Protein AF-A0A7S0NFD4-F1 (afdb_monomer)

Organism: NCBI:txid33657

Secondary structure (DSSP, 8-state):
-HHHHH-TTHHHHHHHH--HHHHHHHTTSTT------PPPTTS--PPPPPPP--TTTHHHHHHTT----------SEEEEEEEEE-TTSGGGEEEEEEETT--B-IIIIIHHHHHHHHHHS-TT-SEEEEEEEE----S--

Nearest PDB structures (foldseek):
  7lsy-assembly1_Y  TM=8.732E-01  e=4.662E-08  Homo sapiens
  6bkf-assembly1_A  TM=8.405E-01  e=3.379E-08  Homo sapiens
  6bkg-assembly1_A  TM=8.531E-01  e=1.077E-07  Homo sapiens
  3w1g-assembly1_A  TM=8.372E-01  e=1.486E-07  Homo sapiens
  3w1b-assembly1_A  TM=8.348E-01  e=4.438E-07  Homo sapiens

Sequence (141 aa):
KIFKMLHPDAQELYNSVCDLKQTCDRCADPEYRLESISLELFTPVRPRLAARANWRNVDKEMTKKGPYVAEYKLDGERMLMHFERSPSHEGGQQTQWWSRNNKNATGWYGEAMQPIVGRCVPLSVESVVLDGELLVFDRDT

Foldseek 3Di:
DVQVVLEVCLVVVCQLQVDPVVSNVQSNDRPRDCPDRDRDAPGDHQDDDDDDDDPVCPCVVVVVVPDDDDDDDDDAWKKKKKKAQDPVDDVRIFIWIATNVRDTCCVVPVVVCVVVVVVVDDPPDGIDIDIDGDDDDDPVD

Solvent-accessible surface area (backbone atoms only — not comparable to full-atom values): 8876 Å² total; per-residue (Å²): 116,67,42,65,74,60,26,85,51,31,56,60,51,29,45,41,51,64,38,69,65,64,31,51,65,54,34,65,43,87,82,60,72,80,86,69,91,64,87,51,88,89,49,53,58,66,71,87,82,82,79,90,69,56,81,92,46,42,63,68,62,43,56,77,77,38,94,81,85,87,77,84,84,80,90,57,48,49,34,36,38,30,39,40,54,38,85,89,36,78,91,39,38,52,56,43,31,25,37,79,83,62,45,79,38,27,92,78,46,27,79,80,41,40,69,55,49,62,70,70,50,57,89,88,56,51,64,52,77,46,80,49,69,50,71,89,79,77,87,92,116

pLDDT: mean 90.55, std 5.81, range [54.03, 96.44]

Structure (mmCIF, N/CA/C/O backbone):
data_AF-A0A7S0NFD4-F1
#
_entry.id   AF-A0A7S0NFD4-F1
#
loop_
_atom_site.group_PDB
_atom_site.id
_atom_site.type_symbol
_atom_site.label_atom_id
_atom_site.label_alt_id
_atom_site.label_comp_id
_atom_site.label_asym_id
_atom_site.label_entity_id
_atom_site.label_seq_id
_atom_site.pdbx_PDB_ins_code
_atom_site.Cartn_x
_atom_site.Cartn_y
_atom_site.Cartn_z
_atom_site.occupancy
_atom_site.B_iso_or_equiv
_atom_site.auth_seq_id
_atom_site.auth_comp_id
_atom_site.auth_asym_id
_atom_site.auth_atom_id
_atom_site.pdbx_PDB_model_num
ATOM 1 N N . LYS A 1 1 ? -3.543 -5.468 24.274 1.00 65.19 1 LYS A N 1
ATOM 2 C CA . LYS A 1 1 ? -4.017 -5.191 25.657 1.00 65.19 1 LYS A CA 1
ATOM 3 C C . LYS A 1 1 ? -3.719 -3.752 26.078 1.00 65.19 1 LYS A C 1
ATOM 5 O O . LYS A 1 1 ? -4.637 -3.123 26.567 1.00 65.19 1 LYS A O 1
ATOM 10 N N . ILE A 1 2 ? -2.526 -3.213 25.795 1.00 89.94 2 ILE A N 1
ATOM 11 C CA . ILE A 1 2 ? -2.145 -1.829 26.147 1.00 89.94 2 ILE A CA 1
ATOM 12 C C . ILE A 1 2 ? -3.023 -0.768 25.459 1.00 89.94 2 ILE A C 1
ATOM 14 O O . ILE A 1 2 ? -3.538 0.102 26.144 1.00 89.94 2 ILE A O 1
ATOM 18 N N . PHE A 1 3 ? -3.297 -0.879 24.151 1.00 91.44 3 PHE A N 1
ATOM 19 C CA . PHE A 1 3 ? -4.122 0.122 23.451 1.00 91.44 3 PHE A CA 1
ATOM 20 C C . PHE A 1 3 ? -5.512 0.324 24.065 1.00 91.44 3 PHE A C 1
ATOM 22 O O . PHE A 1 3 ? -5.939 1.455 24.224 1.00 91.44 3 PHE A O 1
ATOM 29 N N . LYS A 1 4 ? -6.172 -0.752 24.513 1.00 89.81 4 LYS A N 1
ATOM 30 C CA . LYS A 1 4 ? -7.483 -0.657 25.178 1.00 89.81 4 LYS A CA 1
ATOM 31 C C . LYS A 1 4 ? -7.438 0.058 26.533 1.00 89.81 4 LYS A C 1
ATOM 33 O O . LYS A 1 4 ? -8.478 0.498 26.998 1.00 89.81 4 LYS A O 1
ATOM 38 N N . MET A 1 5 ? -6.272 0.111 27.181 1.00 91.06 5 MET A N 1
ATOM 39 C CA . MET A 1 5 ? -6.081 0.861 28.428 1.00 91.06 5 MET A CA 1
ATOM 40 C C . MET A 1 5 ? -5.827 2.346 28.166 1.00 91.06 5 MET A C 1
ATOM 42 O O . MET A 1 5 ? -6.099 3.152 29.043 1.00 91.06 5 MET A O 1
ATOM 46 N N . LEU A 1 6 ? -5.295 2.687 26.986 1.00 92.06 6 LEU A N 1
ATOM 47 C CA . LEU A 1 6 ? -5.093 4.067 26.559 1.00 92.06 6 LEU A CA 1
ATOM 48 C C . LEU A 1 6 ? -6.428 4.695 26.147 1.00 92.06 6 LEU A C 1
ATOM 50 O O . LEU A 1 6 ? -6.829 5.703 26.707 1.00 92.06 6 LEU A O 1
ATOM 54 N N . HIS A 1 7 ? -7.116 4.083 25.181 1.00 94.00 7 HIS A N 1
ATOM 55 C CA . HIS A 1 7 ? -8.370 4.592 24.630 1.00 94.00 7 HIS A CA 1
ATOM 56 C C . HIS A 1 7 ? -9.081 3.485 23.827 1.00 94.00 7 HIS A C 1
ATOM 58 O O . HIS A 1 7 ? -8.390 2.669 23.203 1.00 94.00 7 HIS A O 1
ATOM 64 N N . PRO A 1 8 ? -10.429 3.423 23.790 1.00 92.62 8 PRO A N 1
ATOM 65 C CA . PRO A 1 8 ? -11.159 2.425 22.997 1.00 92.62 8 PRO A CA 1
ATOM 66 C C . PRO A 1 8 ? -10.715 2.384 21.524 1.00 92.62 8 PRO A C 1
ATOM 68 O O . PRO A 1 8 ? -10.476 1.299 20.991 1.00 92.62 8 PRO A O 1
ATOM 71 N N . ASP A 1 9 ? -10.487 3.553 20.924 1.00 91.62 9 ASP A N 1
ATOM 72 C CA . ASP A 1 9 ? -10.168 3.687 19.494 1.00 91.62 9 ASP A CA 1
ATOM 73 C C . ASP A 1 9 ? -8.664 3.602 19.176 1.00 91.62 9 ASP A C 1
ATOM 75 O O . ASP A 1 9 ? -8.272 3.563 18.009 1.00 91.62 9 ASP A O 1
ATOM 79 N N . ALA A 1 10 ? -7.786 3.532 20.188 1.00 92.75 10 ALA A N 1
ATOM 80 C CA . ALA A 1 10 ? -6.333 3.590 19.978 1.00 92.75 10 ALA A CA 1
ATOM 81 C C . ALA A 1 10 ? -5.807 2.462 19.080 1.00 92.75 10 ALA A C 1
ATOM 83 O O . ALA A 1 10 ? -4.856 2.644 18.325 1.00 92.75 10 ALA A O 1
ATOM 84 N N . GLN A 1 11 ? -6.418 1.276 19.157 1.00 91.00 11 GLN A N 1
ATOM 85 C CA . GLN A 1 11 ? -6.013 0.143 18.329 1.00 91.00 11 GLN A CA 1
ATOM 86 C C . GLN A 1 11 ? -6.329 0.374 16.848 1.00 91.00 11 GLN A C 1
ATOM 88 O O . GLN A 1 11 ? -5.539 -0.038 15.996 1.00 91.00 11 GLN A O 1
ATOM 93 N N . GLU A 1 12 ? -7.480 0.973 16.551 1.00 88.31 12 GLU A N 1
ATOM 94 C CA . GLU A 1 12 ? -7.915 1.251 15.183 1.00 88.31 12 GLU A CA 1
ATOM 95 C C . GLU A 1 12 ? -7.139 2.425 14.596 1.00 88.31 12 GLU A C 1
ATOM 97 O O . GLU A 1 12 ? -6.602 2.284 13.499 1.00 88.31 12 GLU A O 1
ATOM 102 N N . LEU A 1 13 ? -6.951 3.499 15.372 1.00 88.81 13 LEU A N 1
ATOM 103 C CA . LEU A 1 13 ? -6.104 4.627 14.987 1.00 88.81 13 LEU A CA 1
ATOM 104 C C . LEU A 1 13 ? -4.674 4.168 14.678 1.00 88.81 13 LEU A C 1
ATOM 106 O O . LEU A 1 13 ? -4.135 4.474 13.618 1.00 88.81 13 LEU A O 1
ATOM 110 N N . TYR A 1 14 ? -4.068 3.357 15.550 1.00 89.25 14 TYR A N 1
ATOM 111 C CA . TYR A 1 14 ? -2.725 2.836 15.294 1.00 89.25 14 TYR A CA 1
ATOM 112 C C . TYR A 1 14 ? -2.657 1.994 14.014 1.00 89.25 14 TYR A C 1
ATOM 114 O O . TYR A 1 14 ? -1.667 2.046 13.290 1.00 89.25 14 TYR A O 1
ATOM 122 N N . ASN A 1 15 ? -3.691 1.207 13.711 1.00 84.75 15 ASN A N 1
ATOM 123 C CA . ASN A 1 15 ? -3.701 0.393 12.497 1.00 84.75 15 ASN A CA 1
ATOM 124 C C . ASN A 1 15 ? -3.813 1.236 11.215 1.00 84.75 15 ASN A C 1
ATOM 126 O O . ASN A 1 15 ? -3.356 0.768 10.170 1.00 84.75 15 ASN A O 1
ATOM 130 N N . SER A 1 16 ? -4.393 2.440 11.285 1.00 80.62 16 SER A N 1
ATOM 131 C CA . SER A 1 16 ? -4.532 3.327 10.128 1.00 80.62 16 SER A CA 1
ATOM 132 C C . SER A 1 16 ? -3.292 4.175 9.862 1.00 80.62 16 SER A C 1
ATOM 134 O O . SER A 1 16 ? -2.953 4.375 8.704 1.00 80.62 16 SER A O 1
ATOM 136 N N . VAL A 1 1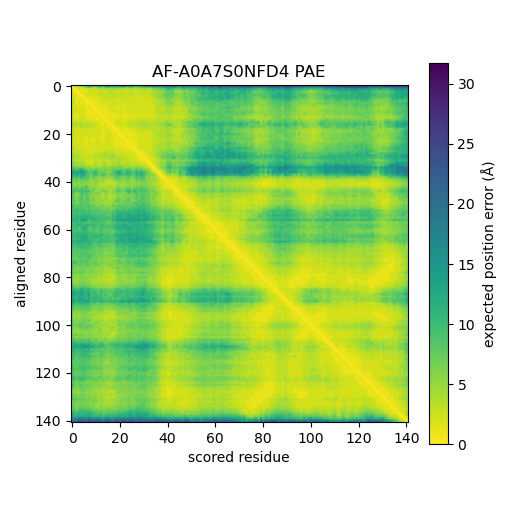7 ? -2.613 4.649 10.911 1.00 83.31 17 VAL A N 1
ATOM 137 C CA . VAL A 1 17 ? -1.477 5.588 10.779 1.00 83.31 17 VAL A CA 1
ATOM 138 C C . VAL A 1 17 ? -0.112 4.952 11.041 1.00 83.31 17 VAL A C 1
ATOM 140 O O . VAL A 1 17 ? 0.920 5.502 10.676 1.00 83.31 17 VAL A O 1
ATOM 143 N N . CYS A 1 18 ? -0.089 3.799 11.714 1.00 85.88 18 CYS A N 1
ATOM 144 C CA . CYS A 1 18 ? 1.120 3.073 12.114 1.00 85.88 18 CYS A CA 1
ATOM 145 C C . CYS A 1 18 ? 2.144 3.893 12.927 1.00 85.88 18 CYS A C 1
ATOM 147 O O . CYS A 1 18 ? 3.298 3.480 13.058 1.00 85.88 18 CYS A O 1
ATOM 149 N N . ASP A 1 19 ? 1.710 4.997 13.540 1.00 86.81 19 ASP A N 1
ATOM 150 C CA . ASP A 1 19 ? 2.507 5.890 14.380 1.00 86.81 19 ASP A CA 1
ATOM 151 C C . ASP A 1 19 ? 2.036 5.806 15.840 1.00 86.81 19 ASP A C 1
ATOM 153 O O . ASP A 1 19 ? 0.921 6.198 16.199 1.00 86.81 19 ASP A O 1
ATOM 157 N N . LEU A 1 20 ? 2.907 5.276 16.705 1.00 91.50 20 LEU A N 1
ATOM 158 C CA . LEU A 1 20 ? 2.613 5.134 18.129 1.00 91.50 20 LEU A CA 1
ATOM 159 C C . LEU A 1 20 ? 2.551 6.485 18.845 1.00 91.50 20 LEU A C 1
ATOM 161 O O . LEU A 1 20 ? 1.716 6.652 19.729 1.00 91.50 20 LEU A O 1
ATOM 165 N N . LYS A 1 21 ? 3.413 7.440 18.481 1.00 92.19 21 LYS A N 1
ATOM 166 C CA . LYS A 1 21 ? 3.445 8.757 19.116 1.00 92.19 21 LYS A CA 1
ATOM 167 C C . LYS A 1 21 ? 2.156 9.505 18.800 1.00 92.19 21 LYS A C 1
ATOM 169 O O . LYS A 1 21 ? 1.478 9.944 19.721 1.00 92.19 21 LYS A O 1
ATOM 174 N N . GLN A 1 22 ? 1.785 9.566 17.522 1.00 89.38 22 GLN A N 1
ATOM 175 C CA . GLN A 1 22 ? 0.543 10.206 17.092 1.00 89.38 22 GLN A CA 1
ATOM 176 C C . GLN A 1 22 ? -0.684 9.543 17.735 1.00 89.38 22 GLN A C 1
ATOM 178 O O . GLN A 1 22 ? -1.604 10.237 18.167 1.00 89.38 22 GLN A O 1
ATOM 183 N N . THR A 1 23 ? -0.679 8.209 17.850 1.00 91.31 23 THR A N 1
ATOM 184 C CA . THR A 1 23 ? -1.742 7.475 18.549 1.00 91.31 23 THR A CA 1
ATOM 185 C C . THR A 1 23 ? -1.824 7.894 20.017 1.00 91.31 23 THR A C 1
ATOM 187 O O . THR A 1 23 ? -2.910 8.204 20.493 1.00 91.31 23 THR A O 1
ATOM 190 N N . CYS A 1 24 ? -0.697 7.939 20.733 1.00 94.00 24 CYS A N 1
ATOM 191 C CA . CYS A 1 24 ? -0.654 8.363 22.132 1.00 94.00 24 CYS A CA 1
ATOM 192 C C . CYS A 1 24 ? -1.104 9.814 22.323 1.00 94.00 24 CYS A C 1
ATOM 194 O O . CYS A 1 24 ? -1.866 10.075 23.244 1.00 94.00 24 CYS A O 1
ATOM 196 N N . ASP A 1 25 ? -0.670 10.732 21.457 1.00 93.19 25 ASP A N 1
ATOM 197 C CA . ASP A 1 25 ? -1.015 12.152 21.560 1.00 93.19 25 ASP A CA 1
ATOM 198 C C . ASP A 1 25 ? -2.524 12.382 21.362 1.00 93.19 25 ASP A C 1
ATOM 200 O O . ASP A 1 25 ? -3.143 13.108 22.135 1.00 93.19 25 ASP A O 1
ATOM 204 N N . ARG A 1 26 ? -3.135 11.747 20.350 1.00 90.12 26 ARG A N 1
ATOM 205 C CA . ARG A 1 26 ? -4.574 11.902 20.059 1.00 90.12 26 ARG A CA 1
ATOM 206 C C . ARG A 1 26 ? -5.452 11.190 21.082 1.00 90.12 26 ARG A C 1
ATOM 208 O O . ARG A 1 26 ? -6.438 11.749 21.542 1.00 90.12 26 ARG A O 1
ATOM 215 N N . CYS A 1 27 ? -5.082 9.969 21.460 1.00 93.31 27 CYS A N 1
ATOM 216 C CA . CYS A 1 27 ? -5.828 9.163 22.423 1.00 93.31 27 CYS A CA 1
ATOM 217 C C . CYS A 1 27 ? -5.537 9.518 23.890 1.00 93.31 27 CYS A C 1
ATOM 219 O O . CYS A 1 27 ? -6.029 8.828 24.780 1.00 93.31 27 CYS A O 1
ATOM 221 N N . ALA A 1 28 ? -4.735 10.555 24.153 1.00 92.12 28 ALA A N 1
ATOM 222 C CA . ALA A 1 28 ? -4.591 11.121 25.491 1.00 92.12 28 ALA A CA 1
ATOM 223 C C . ALA A 1 28 ? -5.859 11.867 25.935 1.00 92.12 28 ALA A C 1
ATOM 225 O O . ALA A 1 28 ? -6.129 11.932 27.133 1.00 92.12 28 ALA A O 1
ATOM 226 N N . ASP A 1 29 ? -6.627 12.410 24.985 1.00 91.81 29 ASP A N 1
ATOM 227 C CA . ASP A 1 29 ? -7.939 12.997 25.240 1.00 91.81 29 ASP A CA 1
ATOM 228 C C . ASP A 1 29 ? -9.005 11.884 25.345 1.00 91.81 29 ASP A C 1
ATOM 230 O O . ASP A 1 29 ? -9.232 11.169 24.365 1.00 91.81 29 ASP A O 1
ATOM 234 N N . PRO A 1 30 ? -9.675 11.708 26.502 1.00 89.50 30 PRO A N 1
ATOM 2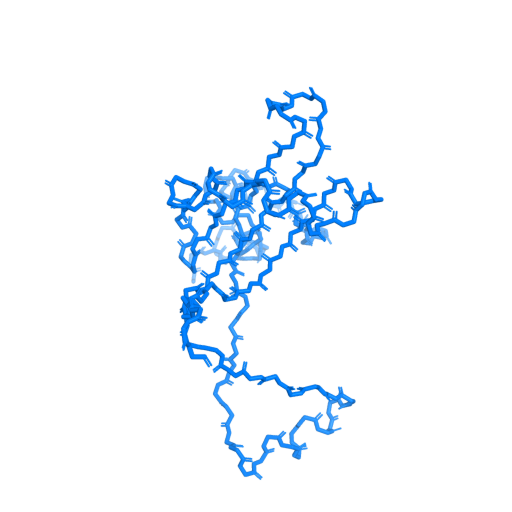35 C CA . PRO A 1 30 ? -10.730 10.707 26.671 1.00 89.50 30 PRO A CA 1
ATOM 236 C C . PRO A 1 30 ? -11.972 10.943 25.800 1.00 89.50 30 PRO A C 1
ATOM 238 O O . PRO A 1 30 ? -12.742 10.002 25.577 1.00 89.50 30 PRO A O 1
ATOM 241 N N . GLU A 1 31 ? -12.184 12.175 25.331 1.00 91.62 31 GLU A N 1
ATOM 242 C CA . GLU A 1 31 ? -13.318 12.555 24.480 1.00 91.62 31 GLU A CA 1
ATOM 243 C C . GLU A 1 31 ? -13.022 12.373 22.989 1.00 91.62 31 GLU A C 1
ATOM 245 O O . GLU A 1 31 ? -13.943 12.413 22.169 1.00 91.62 31 GLU A O 1
ATOM 250 N N . TYR A 1 32 ? -11.763 12.112 22.620 1.00 89.50 32 TYR A N 1
ATOM 251 C CA . TYR A 1 32 ? -11.404 11.800 21.243 1.00 89.50 32 TYR A CA 1
ATOM 252 C C . TYR A 1 32 ? -12.227 10.615 20.734 1.00 89.50 32 TYR A C 1
ATOM 254 O O . TYR A 1 32 ? -12.358 9.593 21.401 1.00 89.50 32 TYR A O 1
ATOM 262 N N . ARG A 1 33 ? -12.768 10.710 19.524 1.00 90.12 33 ARG A N 1
ATOM 263 C CA . ARG A 1 33 ? -13.384 9.567 18.850 1.00 90.12 33 ARG A CA 1
ATOM 264 C C . ARG A 1 33 ? -12.871 9.489 17.431 1.00 90.12 33 ARG A C 1
ATOM 266 O O . ARG A 1 33 ? -12.784 10.497 16.730 1.00 90.12 33 ARG A O 1
ATOM 273 N N . LEU A 1 34 ? -12.523 8.282 17.009 1.00 85.06 34 LEU A N 1
ATOM 274 C CA . LEU A 1 34 ? -12.149 8.030 15.629 1.00 85.06 34 LEU A CA 1
ATOM 275 C C . LEU A 1 34 ? -13.424 8.001 14.777 1.00 85.06 34 LEU A C 1
ATOM 277 O O . LEU A 1 34 ? -14.104 6.985 14.706 1.00 85.06 34 LEU A O 1
ATOM 281 N N . GLU A 1 35 ? -13.759 9.124 14.140 1.00 80.81 35 GLU A N 1
ATOM 282 C CA . GLU A 1 35 ? -14.951 9.212 13.282 1.00 80.81 35 GLU A CA 1
ATOM 283 C C . GLU A 1 35 ? -14.827 8.345 12.025 1.00 80.81 35 GLU A C 1
ATOM 285 O O . GLU A 1 35 ? -15.766 7.653 11.634 1.00 80.81 35 GLU A O 1
ATOM 290 N N . SER A 1 36 ? -13.656 8.371 11.383 1.00 73.12 36 SER A N 1
ATOM 291 C CA . SER A 1 36 ? -13.389 7.571 10.193 1.00 73.12 36 SER A CA 1
ATOM 292 C C . SER A 1 36 ? -11.921 7.189 10.094 1.00 73.12 36 SER A C 1
ATOM 294 O O . SER A 1 36 ? -11.032 8.004 10.344 1.00 73.12 36 SER A O 1
ATOM 296 N N . ILE A 1 37 ? -11.672 5.953 9.670 1.00 70.75 37 ILE A N 1
ATOM 297 C CA . ILE A 1 37 ? -10.350 5.522 9.231 1.00 70.75 37 ILE A CA 1
ATOM 298 C C . ILE A 1 37 ? -10.129 6.099 7.831 1.00 70.75 37 ILE A C 1
ATOM 300 O O . ILE A 1 37 ? -10.661 5.581 6.850 1.00 70.75 37 ILE A O 1
ATOM 304 N N . SER A 1 38 ? -9.356 7.178 7.740 1.00 71.94 38 SER A N 1
ATOM 305 C CA . SER A 1 38 ? -8.909 7.745 6.468 1.00 71.94 38 SER A CA 1
ATOM 306 C C . SER A 1 38 ? -7.480 7.306 6.171 1.00 71.94 38 SER A C 1
ATOM 308 O O . SER A 1 38 ? -6.614 7.360 7.046 1.00 71.94 38 SER A O 1
ATOM 310 N N . LEU A 1 39 ? -7.226 6.900 4.928 1.00 80.75 39 LEU A N 1
ATOM 311 C CA . LEU A 1 39 ? -5.862 6.758 4.431 1.00 80.75 39 LEU A CA 1
ATOM 312 C C . LEU A 1 39 ? -5.275 8.158 4.252 1.00 80.75 39 LEU A C 1
ATOM 314 O O . LEU A 1 39 ? -5.865 8.992 3.567 1.00 80.75 39 LEU A O 1
ATOM 318 N N . GLU A 1 40 ? -4.125 8.404 4.864 1.00 87.25 40 GLU A N 1
ATOM 319 C CA . GLU A 1 40 ? -3.347 9.618 4.640 1.00 87.25 40 GLU A CA 1
ATOM 320 C C . GLU A 1 40 ? -2.249 9.318 3.616 1.00 87.25 40 GLU A C 1
ATOM 322 O O . GLU A 1 40 ? -1.584 8.276 3.665 1.00 87.25 40 GLU A O 1
ATOM 327 N N . LEU A 1 41 ? -2.090 10.207 2.637 1.00 91.12 41 LEU A N 1
ATOM 328 C CA . LEU A 1 41 ? -1.060 10.047 1.621 1.00 91.12 41 LEU A CA 1
ATOM 329 C C . LEU A 1 41 ? 0.323 10.127 2.282 1.00 91.12 41 LEU A C 1
ATOM 331 O O . LEU A 1 41 ? 0.542 10.944 3.166 1.00 91.12 41 LEU A O 1
ATOM 335 N N . PHE A 1 42 ? 1.244 9.260 1.858 1.00 91.94 42 PHE A N 1
ATOM 336 C CA . PHE A 1 42 ? 2.592 9.125 2.419 1.00 91.94 42 PHE A CA 1
ATOM 337 C C . PHE A 1 42 ? 2.674 8.675 3.888 1.00 91.94 42 PHE A C 1
ATOM 339 O O . PHE A 1 42 ? 3.767 8.629 4.450 1.00 91.94 42 PHE A O 1
ATOM 346 N N . THR A 1 43 ? 1.559 8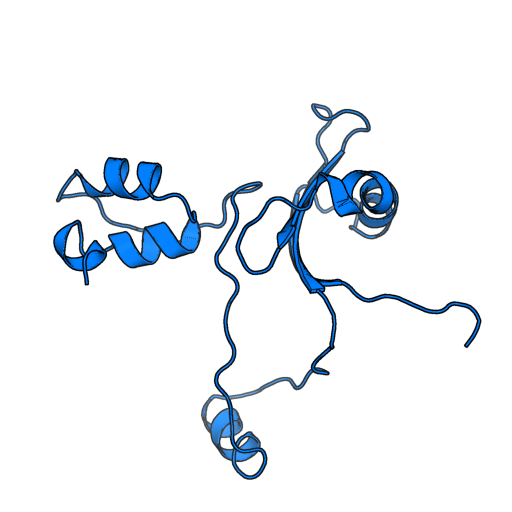.237 4.475 1.00 89.38 43 THR A N 1
ATOM 347 C CA . THR A 1 43 ? 1.533 7.565 5.779 1.00 89.38 43 THR A CA 1
ATOM 348 C C . THR A 1 43 ? 1.387 6.052 5.578 1.00 89.38 43 THR A C 1
ATOM 350 O O . THR A 1 43 ? 0.461 5.616 4.890 1.00 89.38 43 THR A O 1
ATOM 353 N N . PRO A 1 44 ? 2.268 5.216 6.162 1.00 85.81 44 PRO A N 1
ATOM 354 C CA . PRO A 1 44 ? 2.169 3.771 6.014 1.00 85.81 44 PRO A CA 1
ATOM 355 C C . PRO A 1 44 ? 0.914 3.224 6.694 1.00 85.81 44 PRO A C 1
ATOM 357 O O . PRO A 1 44 ? 0.581 3.591 7.821 1.00 85.81 44 PRO A O 1
ATOM 360 N N . VAL A 1 45 ? 0.270 2.258 6.045 1.00 84.75 45 VAL A N 1
ATOM 361 C CA . VAL A 1 45 ? -0.935 1.601 6.567 1.00 84.75 45 VAL A CA 1
ATOM 362 C C . VAL A 1 45 ? -0.664 0.122 6.768 1.00 84.75 45 VAL A C 1
ATOM 364 O O . VAL A 1 45 ? 0.016 -0.516 5.964 1.00 84.75 45 VAL A O 1
ATOM 367 N N . ARG A 1 46 ? -1.212 -0.452 7.845 1.00 83.88 46 ARG A N 1
ATOM 368 C CA . ARG A 1 46 ? -1.033 -1.873 8.129 1.00 83.88 46 ARG A CA 1
ATOM 369 C C . ARG A 1 46 ? -1.720 -2.713 7.045 1.00 83.88 46 ARG A C 1
ATOM 371 O O . ARG A 1 46 ? -2.948 -2.662 6.939 1.00 83.88 46 ARG A O 1
ATOM 378 N N . PRO A 1 47 ? -0.983 -3.553 6.298 1.00 86.31 47 PRO A N 1
ATOM 379 C CA . PRO A 1 47 ? -1.589 -4.300 5.208 1.00 86.31 47 PRO A CA 1
ATOM 380 C C . PRO A 1 47 ? -2.599 -5.337 5.717 1.00 86.31 47 PRO A C 1
ATOM 382 O O . PRO A 1 47 ? -2.375 -6.014 6.730 1.00 86.31 47 PRO A O 1
ATOM 385 N N . ARG A 1 48 ? -3.716 -5.504 4.997 1.00 88.62 48 ARG A N 1
ATOM 386 C CA . ARG A 1 48 ? -4.754 -6.481 5.362 1.00 88.62 48 ARG A CA 1
ATOM 387 C C . ARG A 1 48 ? -4.211 -7.907 5.263 1.00 88.62 48 ARG A C 1
ATOM 389 O O . ARG A 1 48 ? -3.546 -8.263 4.291 1.00 88.62 48 ARG A O 1
ATOM 396 N N . LEU A 1 49 ? -4.521 -8.746 6.248 1.00 90.25 49 LEU A N 1
ATOM 397 C CA . LEU A 1 49 ? -4.141 -10.160 6.252 1.00 90.25 49 LEU A CA 1
ATOM 398 C C . LEU A 1 49 ? -5.301 -11.044 5.785 1.00 90.25 49 LEU A C 1
ATOM 400 O O . LEU A 1 49 ? -6.458 -10.801 6.129 1.00 90.25 49 LEU A O 1
ATOM 404 N N . ALA A 1 50 ? -4.972 -12.099 5.044 1.00 90.31 50 ALA A N 1
ATOM 405 C CA . ALA A 1 50 ? -5.910 -13.154 4.689 1.00 90.31 50 ALA A CA 1
ATOM 406 C C . ALA A 1 50 ? -5.878 -14.268 5.743 1.00 90.31 50 ALA A C 1
ATOM 408 O O . ALA A 1 50 ? -4.810 -14.729 6.154 1.00 90.31 50 ALA A O 1
ATOM 409 N N . ALA A 1 51 ? -7.054 -14.723 6.171 1.00 89.62 51 ALA A N 1
ATOM 410 C CA . ALA A 1 51 ? -7.166 -15.926 6.985 1.00 89.62 51 ALA A CA 1
ATOM 411 C C . ALA A 1 51 ? -6.925 -17.170 6.119 1.00 89.62 51 ALA A C 1
ATOM 413 O O . ALA A 1 51 ? -7.375 -17.246 4.975 1.00 89.62 51 ALA A O 1
ATOM 4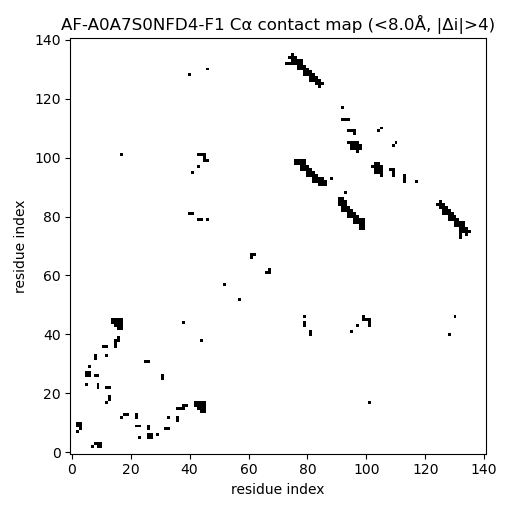14 N N . ARG A 1 52 ? -6.247 -18.177 6.679 1.00 90.00 52 ARG A N 1
ATOM 415 C CA . ARG A 1 52 ? -6.083 -19.467 6.003 1.00 90.00 52 ARG A CA 1
ATOM 416 C C . ARG A 1 52 ? -7.440 -20.167 5.921 1.00 90.00 52 ARG A C 1
ATOM 418 O O . ARG A 1 52 ? -8.044 -20.459 6.949 1.00 90.00 52 ARG A O 1
ATOM 425 N N . ALA A 1 53 ? -7.887 -20.470 4.707 1.00 88.25 53 ALA A N 1
ATOM 426 C CA . ALA A 1 53 ? -9.114 -21.218 4.460 1.00 88.25 53 ALA A CA 1
ATOM 427 C C . ALA A 1 53 ? -8.810 -22.661 4.034 1.00 88.25 53 ALA A C 1
ATOM 429 O O . ALA A 1 53 ? -7.765 -22.956 3.451 1.00 88.25 53 ALA A O 1
ATOM 430 N N . ASN A 1 54 ? -9.741 -23.574 4.311 1.00 92.88 54 ASN A N 1
ATOM 431 C CA . ASN A 1 54 ? -9.705 -24.916 3.740 1.00 92.88 54 ASN A CA 1
ATOM 432 C C . ASN A 1 54 ? -10.236 -24.851 2.304 1.00 92.88 54 ASN A C 1
ATOM 434 O O . ASN A 1 54 ? -11.393 -24.485 2.101 1.00 92.88 54 ASN A O 1
ATOM 438 N N . TRP A 1 55 ? -9.419 -25.247 1.327 1.00 90.00 55 TRP A N 1
ATOM 439 C CA . TRP A 1 55 ? -9.777 -25.205 -0.095 1.00 90.00 55 TRP A CA 1
ATOM 440 C C . TRP A 1 55 ? -11.063 -25.979 -0.422 1.00 90.00 55 TRP A C 1
ATOM 442 O O . TRP A 1 55 ? -11.786 -25.599 -1.332 1.00 90.00 55 TRP A O 1
ATOM 452 N N . ARG A 1 56 ? -11.397 -27.021 0.354 1.00 94.25 56 ARG A N 1
ATOM 453 C CA . ARG A 1 56 ? -12.628 -27.807 0.160 1.00 94.25 56 ARG A CA 1
ATOM 454 C C . ARG A 1 56 ? -13.899 -27.052 0.548 1.00 94.25 56 ARG A C 1
ATOM 456 O O . ARG A 1 56 ? -14.979 -27.398 0.083 1.00 94.25 56 ARG A O 1
ATOM 463 N N . ASN A 1 57 ? -13.773 -26.057 1.426 1.00 93.69 57 ASN A N 1
ATO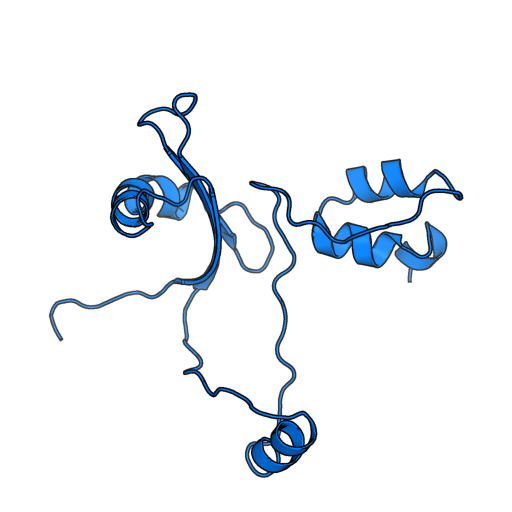M 464 C CA . ASN A 1 57 ? -14.906 -25.343 2.014 1.00 93.69 57 ASN A CA 1
ATOM 465 C C . ASN A 1 57 ? -14.929 -23.854 1.651 1.00 93.69 57 ASN A C 1
ATOM 467 O O . ASN A 1 57 ? -15.940 -23.208 1.904 1.00 93.69 57 ASN A O 1
ATOM 471 N N . VAL A 1 58 ? -13.850 -23.303 1.080 1.00 92.56 58 VAL A N 1
ATOM 472 C CA . VAL A 1 58 ? -13.732 -21.861 0.814 1.00 92.56 58 VAL A CA 1
ATOM 473 C C . VAL A 1 58 ? -14.856 -21.352 -0.084 1.00 92.56 58 VAL A C 1
ATOM 475 O O . VAL A 1 58 ? -15.472 -20.351 0.252 1.00 92.56 58 VAL A O 1
ATOM 478 N N . ASP A 1 59 ? -15.204 -22.084 -1.140 1.00 91.94 59 ASP A N 1
ATOM 479 C CA . ASP A 1 59 ? -16.307 -21.732 -2.041 1.00 91.94 59 ASP A CA 1
ATOM 480 C C . ASP A 1 59 ? -17.655 -21.656 -1.300 1.00 91.94 59 ASP A C 1
ATOM 482 O O . ASP A 1 59 ? -18.359 -20.646 -1.348 1.00 91.94 59 ASP A O 1
ATOM 486 N N . LYS A 1 60 ? -17.968 -22.677 -0.491 1.00 92.31 60 LYS A N 1
ATOM 487 C CA . LYS A 1 60 ? -19.191 -22.707 0.328 1.00 92.31 60 LYS A CA 1
ATOM 488 C C . LYS A 1 60 ? -19.247 -21.560 1.335 1.00 92.31 60 LYS A C 1
ATOM 490 O O . LYS A 1 60 ? -20.318 -21.012 1.579 1.00 92.31 60 LYS A O 1
ATOM 495 N N . GLU A 1 61 ? -18.121 -21.228 1.958 1.00 91.50 61 GLU A N 1
ATOM 496 C CA . GLU A 1 61 ? -18.040 -20.153 2.950 1.00 91.50 61 GLU A CA 1
ATOM 497 C C . GLU A 1 61 ? -18.120 -18.762 2.312 1.00 91.50 61 GLU A C 1
ATOM 499 O O . GLU A 1 61 ? -18.736 -17.864 2.886 1.00 91.50 61 GLU A O 1
ATOM 504 N N . MET A 1 62 ? -17.530 -18.579 1.130 1.00 92.56 62 MET A N 1
ATOM 505 C CA . MET A 1 62 ? -17.541 -17.302 0.418 1.00 92.56 62 MET A CA 1
ATOM 506 C C . MET A 1 62 ? -18.887 -17.041 -0.254 1.00 92.56 62 MET A C 1
ATOM 508 O O . MET A 1 62 ? -19.414 -15.944 -0.109 1.00 92.56 62 MET A O 1
ATOM 512 N N . THR A 1 63 ? -19.509 -18.054 -0.863 1.00 93.12 63 THR A N 1
ATOM 513 C CA . THR A 1 63 ? -20.832 -17.928 -1.500 1.00 93.12 63 THR A CA 1
ATOM 514 C C . THR A 1 63 ? -21.909 -17.461 -0.516 1.00 93.12 63 THR A C 1
ATOM 516 O O . THR A 1 63 ? -22.748 -16.632 -0.862 1.00 93.12 63 THR A O 1
ATOM 519 N N . LYS A 1 64 ? -21.856 -17.904 0.751 1.00 94.25 64 LYS A N 1
ATOM 520 C CA . LYS A 1 64 ? -22.758 -17.414 1.816 1.00 94.25 64 LYS A CA 1
ATOM 521 C C . LYS A 1 64 ? -22.620 -15.910 2.086 1.00 94.25 64 LYS A C 1
ATOM 523 O O . LYS A 1 64 ? -23.550 -15.306 2.608 1.00 94.25 64 LYS A O 1
ATOM 528 N N . LYS A 1 65 ? -21.457 -15.324 1.790 1.00 91.69 65 LYS A N 1
ATOM 529 C CA . LYS A 1 65 ? -21.153 -13.899 1.989 1.00 91.69 65 LYS A CA 1
ATOM 530 C C . LYS A 1 65 ? -21.461 -13.049 0.753 1.00 91.69 65 LYS A C 1
ATOM 532 O O . LYS A 1 65 ? -21.388 -11.828 0.849 1.00 91.69 65 LYS A O 1
ATOM 537 N N . GLY A 1 66 ? -21.815 -13.677 -0.370 1.00 94.81 66 GLY A N 1
ATOM 538 C CA . GLY A 1 66 ? -22.126 -13.021 -1.637 1.00 94.81 66 GLY A CA 1
ATOM 539 C C . GLY A 1 66 ? -21.106 -13.318 -2.743 1.00 94.81 66 GLY A C 1
ATOM 540 O O . GLY A 1 66 ? -20.292 -14.237 -2.611 1.00 94.81 66 GLY A O 1
ATOM 541 N N . PRO A 1 67 ? -21.157 -12.559 -3.853 1.00 94.31 67 PRO A N 1
ATOM 542 C CA . PRO A 1 67 ? -20.194 -12.676 -4.942 1.00 94.31 67 PRO A CA 1
ATOM 543 C C . PRO A 1 67 ? -18.761 -12.492 -4.442 1.00 94.31 67 PRO A C 1
ATOM 545 O O . PRO A 1 67 ? -18.487 -11.613 -3.623 1.00 94.31 67 PRO A O 1
ATOM 548 N N . TYR A 1 68 ? -17.842 -13.305 -4.952 1.00 94.31 68 TYR A N 1
ATOM 549 C CA . TYR A 1 68 ? -16.435 -13.242 -4.581 1.00 94.31 68 TYR A CA 1
ATOM 550 C C . TYR A 1 68 ? -15.540 -13.394 -5.811 1.00 94.31 68 TYR A C 1
ATOM 552 O O . TYR A 1 68 ? -15.960 -13.899 -6.852 1.00 94.31 68 TYR A O 1
ATOM 560 N N . VAL A 1 69 ? -14.295 -12.945 -5.673 1.00 93.25 69 VAL A N 1
ATOM 561 C CA . VAL A 1 69 ? -13.248 -13.084 -6.688 1.00 93.25 69 VAL A CA 1
ATOM 562 C C . VAL A 1 69 ? -12.165 -14.033 -6.189 1.00 93.25 69 VAL A C 1
ATOM 564 O O . VAL A 1 69 ? -11.956 -14.174 -4.981 1.00 93.25 69 VAL A O 1
ATOM 567 N N . ALA A 1 70 ? -11.485 -14.688 -7.123 1.00 91.81 70 ALA A N 1
ATOM 568 C CA . ALA A 1 70 ? -10.292 -15.474 -6.859 1.00 91.81 70 ALA A CA 1
ATOM 569 C C . ALA A 1 70 ? -9.127 -14.858 -7.634 1.00 91.81 70 ALA A C 1
ATOM 571 O O . ALA A 1 70 ? -9.253 -14.565 -8.820 1.00 91.81 70 ALA A O 1
ATOM 572 N N . GLU A 1 71 ? -8.003 -14.676 -6.955 1.00 93.38 71 GLU A N 1
ATOM 573 C CA . GLU A 1 71 ? -6.772 -14.131 -7.517 1.00 93.38 71 GLU A CA 1
ATOM 574 C C . GLU A 1 71 ? -5.619 -15.107 -7.281 1.00 93.38 71 GLU A C 1
ATOM 576 O O . GLU A 1 71 ? -5.646 -15.921 -6.349 1.00 93.38 71 GLU A O 1
ATOM 581 N N . TYR A 1 72 ? -4.598 -15.043 -8.134 1.00 94.69 72 TYR A N 1
ATOM 582 C CA . TYR A 1 72 ? -3.382 -15.811 -7.910 1.00 94.69 72 TYR A CA 1
ATOM 583 C C . TYR A 1 72 ? -2.669 -15.299 -6.665 1.00 94.69 72 TYR A C 1
ATOM 585 O O . TYR A 1 72 ? -2.421 -14.103 -6.521 1.00 94.69 72 TYR A O 1
ATOM 593 N N . LYS A 1 73 ? -2.274 -16.224 -5.785 1.00 94.75 73 LYS A N 1
ATOM 594 C CA . LYS A 1 73 ? -1.363 -15.888 -4.700 1.00 94.75 73 LYS A CA 1
ATOM 595 C C . LYS A 1 73 ? 0.052 -15.796 -5.267 1.00 94.75 73 LYS A C 1
ATOM 597 O O . LYS A 1 73 ? 0.710 -16.816 -5.455 1.00 94.75 73 LYS A O 1
ATOM 602 N N . LEU A 1 74 ? 0.496 -14.571 -5.501 1.00 96.44 74 LEU A N 1
ATOM 603 C CA . LEU A 1 74 ? 1.849 -14.273 -5.948 1.00 96.44 74 LEU A CA 1
ATOM 604 C C . LEU A 1 74 ? 2.861 -14.545 -4.816 1.00 96.44 74 LEU A C 1
ATOM 606 O O . LEU A 1 74 ? 2.506 -14.556 -3.626 1.00 96.44 74 LEU A O 1
ATOM 610 N N . ASP A 1 75 ? 4.095 -14.855 -5.207 1.00 95.50 75 ASP A N 1
ATOM 611 C CA . ASP A 1 75 ? 5.222 -15.092 -4.301 1.00 95.50 75 ASP A CA 1
ATOM 612 C C . ASP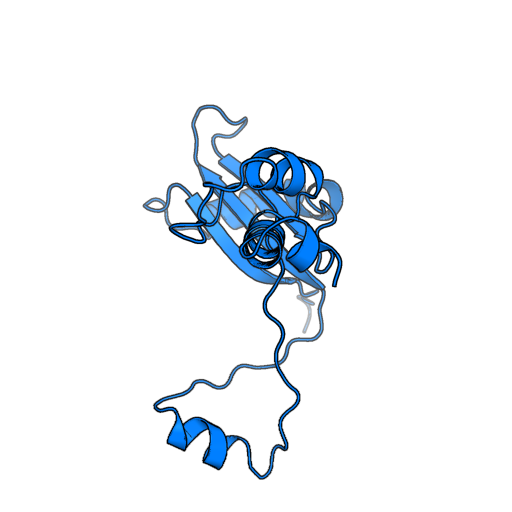 A 1 75 ? 6.302 -14.052 -4.587 1.00 95.50 75 ASP A C 1
ATOM 614 O O . ASP A 1 75 ? 7.171 -14.243 -5.436 1.00 95.50 75 ASP A O 1
ATOM 618 N N . GLY A 1 76 ? 6.166 -12.897 -3.943 1.00 94.88 76 GLY A N 1
ATOM 619 C CA . GLY A 1 76 ? 7.064 -11.770 -4.120 1.00 94.88 76 GLY A CA 1
ATOM 620 C C . GLY A 1 76 ? 7.185 -10.955 -2.843 1.00 94.88 76 GLY A C 1
ATOM 621 O O . GLY A 1 76 ? 6.994 -11.453 -1.733 1.00 94.88 76 GLY A O 1
ATOM 622 N N . GLU A 1 77 ? 7.509 -9.679 -3.010 1.00 93.94 77 GLU A N 1
ATOM 623 C CA . GLU A 1 77 ? 7.612 -8.741 -1.899 1.00 93.94 77 GLU A CA 1
ATOM 624 C C . GLU A 1 77 ? 6.359 -7.873 -1.830 1.00 93.94 77 GLU A C 1
ATOM 626 O O . GLU A 1 77 ? 6.121 -7.033 -2.700 1.00 93.94 77 GLU A O 1
ATOM 631 N N . ARG A 1 78 ? 5.558 -8.043 -0.773 1.00 94.88 78 ARG A N 1
ATOM 632 C CA . ARG A 1 78 ? 4.394 -7.183 -0.546 1.00 94.88 78 ARG A CA 1
ATOM 633 C C . ARG A 1 78 ? 4.822 -5.740 -0.325 1.00 94.88 78 ARG A C 1
ATOM 635 O O . ARG A 1 78 ? 5.589 -5.449 0.602 1.00 94.88 78 ARG A O 1
ATOM 642 N N . MET A 1 79 ? 4.255 -4.847 -1.123 1.00 94.56 79 MET A N 1
ATOM 643 C CA . MET A 1 79 ? 4.625 -3.447 -1.157 1.00 94.56 79 MET A CA 1
ATOM 644 C C . MET A 1 79 ? 3.387 -2.555 -1.250 1.00 94.56 79 MET A C 1
ATOM 646 O O . MET A 1 79 ? 2.538 -2.729 -2.123 1.00 94.56 79 MET A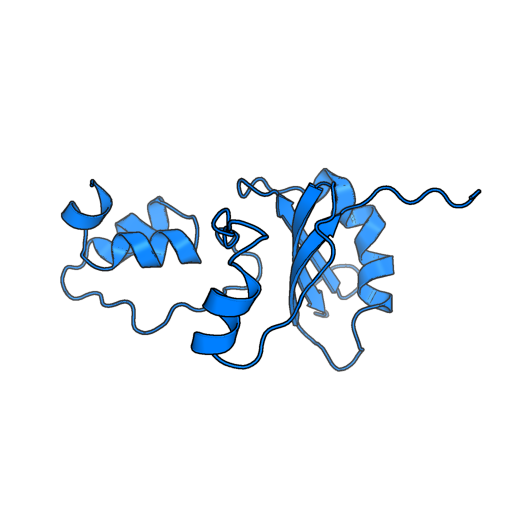 O 1
ATOM 650 N N . LEU A 1 80 ? 3.314 -1.575 -0.353 1.00 94.38 80 LEU A N 1
ATOM 651 C CA . LEU A 1 80 ? 2.342 -0.491 -0.401 1.00 94.38 80 LEU A CA 1
ATOM 652 C C . LEU A 1 80 ? 2.999 0.715 -1.077 1.00 94.38 80 LEU A C 1
ATOM 654 O O . LEU A 1 80 ? 4.019 1.214 -0.601 1.00 94.38 80 LEU A O 1
ATOM 658 N N . MET A 1 81 ? 2.427 1.178 -2.180 1.00 94.88 81 MET A N 1
ATOM 659 C CA . MET A 1 81 ? 2.922 2.311 -2.953 1.00 94.88 81 MET A CA 1
ATOM 660 C C . MET A 1 81 ? 1.957 3.488 -2.829 1.00 94.88 81 MET A C 1
ATOM 662 O O . MET A 1 81 ? 0.773 3.360 -3.127 1.00 94.88 81 MET A O 1
ATOM 666 N N . HIS A 1 82 ? 2.479 4.647 -2.451 1.00 95.25 82 HIS A N 1
ATOM 667 C CA . HIS A 1 82 ? 1.785 5.926 -2.533 1.00 95.25 82 HIS A CA 1
ATOM 668 C C . HIS A 1 82 ? 2.337 6.687 -3.732 1.00 95.25 82 HIS A C 1
ATOM 670 O O . HIS A 1 82 ? 3.552 6.743 -3.918 1.00 95.25 82 HIS A O 1
ATOM 676 N N . PHE A 1 83 ? 1.454 7.269 -4.531 1.00 95.38 83 PHE A N 1
ATOM 677 C CA . PHE A 1 83 ? 1.801 8.097 -5.678 1.00 95.38 83 PHE A CA 1
ATOM 678 C C . PHE A 1 83 ? 1.057 9.424 -5.601 1.00 95.38 83 PHE A C 1
ATOM 680 O O . PHE A 1 83 ? -0.129 9.451 -5.268 1.00 95.38 83 PHE A O 1
ATOM 687 N N . GLU A 1 84 ? 1.748 10.500 -5.963 1.00 95.94 84 GLU A N 1
ATOM 688 C CA . GLU A 1 84 ? 1.169 11.826 -6.151 1.00 95.94 84 GLU A CA 1
ATOM 689 C C . GLU A 1 84 ? 1.783 12.505 -7.373 1.00 95.94 84 GLU A C 1
ATOM 691 O O . GLU A 1 84 ? 2.995 12.443 -7.589 1.00 95.94 84 GLU A O 1
ATOM 696 N N . ARG A 1 85 ? 0.953 13.203 -8.145 1.00 94.62 85 ARG A N 1
ATOM 697 C CA . ARG A 1 85 ? 1.363 14.159 -9.168 1.00 94.62 85 ARG A CA 1
ATOM 698 C C . ARG A 1 85 ? 1.170 15.563 -8.607 1.00 94.62 85 ARG A C 1
ATOM 700 O O . ARG A 1 85 ? 0.045 15.982 -8.362 1.00 94.62 85 ARG A O 1
ATOM 707 N N . SER A 1 86 ? 2.264 16.296 -8.440 1.00 91.56 86 SER A N 1
ATOM 708 C CA . SER A 1 86 ? 2.227 17.679 -7.968 1.00 91.56 86 SER A CA 1
ATOM 709 C C . SER A 1 86 ? 3.382 18.480 -8.568 1.00 91.56 86 SER A C 1
ATOM 711 O O . SER A 1 86 ? 4.516 17.994 -8.574 1.00 91.56 86 SER A O 1
ATOM 713 N N . PRO A 1 87 ? 3.143 19.728 -9.017 1.00 90.19 87 PRO A N 1
ATOM 714 C CA . PRO A 1 87 ? 4.206 20.620 -9.474 1.00 90.19 87 PRO A CA 1
ATOM 715 C C . PRO A 1 87 ? 5.189 21.012 -8.358 1.00 90.19 87 PRO A C 1
ATOM 717 O O . PRO A 1 87 ? 6.243 21.563 -8.658 1.00 90.19 87 PRO A O 1
ATOM 720 N N . SER A 1 88 ? 4.867 20.741 -7.085 1.00 90.06 88 SER A N 1
ATOM 721 C CA . SER A 1 88 ? 5.787 20.948 -5.960 1.00 90.06 88 SER A CA 1
ATOM 722 C C . SER A 1 88 ? 6.913 19.915 -5.893 1.00 90.06 88 SER A C 1
ATOM 724 O O . SER A 1 88 ? 7.908 20.158 -5.215 1.00 90.06 88 SER A O 1
ATOM 726 N N . HIS A 1 89 ? 6.756 18.763 -6.552 1.00 87.31 89 HIS A N 1
ATOM 727 C CA . HIS A 1 89 ? 7.753 17.695 -6.549 1.00 87.31 89 HIS A CA 1
ATOM 728 C C . HIS A 1 89 ? 8.718 17.850 -7.714 1.00 87.31 89 HIS A C 1
ATOM 730 O O . HIS A 1 89 ? 8.333 18.223 -8.825 1.00 87.31 89 HIS A O 1
ATOM 736 N N . GLU A 1 90 ? 9.978 17.500 -7.483 1.00 83.00 90 GLU A N 1
ATOM 737 C CA . GLU A 1 90 ? 10.959 17.401 -8.557 1.00 83.00 90 GLU A CA 1
ATOM 738 C C . GLU A 1 90 ? 10.487 16.371 -9.599 1.00 83.00 90 GLU A C 1
ATOM 740 O O . GLU A 1 90 ? 10.120 15.243 -9.272 1.00 83.00 90 GLU A O 1
ATOM 745 N N . GLY A 1 91 ? 10.419 16.780 -10.869 1.00 85.00 91 GLY A N 1
ATOM 746 C CA . GLY A 1 91 ? 9.857 15.948 -11.939 1.00 85.00 91 GLY A CA 1
ATOM 747 C C . GLY A 1 91 ? 8.322 15.862 -11.958 1.00 85.00 91 GLY A C 1
ATOM 748 O O . GLY A 1 91 ? 7.775 15.080 -12.733 1.00 85.00 91 GLY A O 1
ATOM 749 N N . GLY A 1 92 ? 7.620 16.660 -11.146 1.00 91.94 92 GLY A N 1
ATOM 750 C CA . GLY A 1 92 ? 6.159 16.798 -11.163 1.00 91.94 92 GLY A CA 1
ATOM 751 C C . GLY A 1 92 ? 5.386 15.632 -10.538 1.00 91.94 92 GLY A C 1
ATOM 752 O O . GLY A 1 92 ? 4.158 15.588 -10.636 1.00 91.94 92 GLY A O 1
ATOM 753 N N . GLN A 1 93 ? 6.078 14.669 -9.929 1.00 92.75 93 GLN A N 1
ATOM 754 C CA . GLN A 1 93 ? 5.480 13.487 -9.312 1.00 92.75 93 GLN A CA 1
ATOM 755 C C . GLN A 1 93 ? 6.385 12.902 -8.225 1.00 92.75 93 GLN A C 1
ATOM 757 O O . GLN A 1 93 ? 7.596 13.107 -8.242 1.00 92.75 93 GLN A O 1
ATOM 762 N N . GLN A 1 94 ? 5.804 12.121 -7.320 1.00 92.94 94 GLN A N 1
ATOM 763 C CA . GLN A 1 94 ? 6.515 11.423 -6.256 1.00 92.94 94 GLN A CA 1
ATOM 764 C C . GLN A 1 94 ? 5.923 10.029 -6.044 1.00 92.94 94 GLN A C 1
ATOM 766 O O . GLN A 1 94 ? 4.709 9.835 -6.131 1.00 92.94 94 GLN A O 1
ATOM 771 N N . THR A 1 95 ? 6.784 9.060 -5.721 1.00 94.38 95 THR A N 1
ATOM 772 C CA . THR A 1 95 ? 6.355 7.767 -5.172 1.00 94.38 95 THR A CA 1
ATOM 773 C C . THR A 1 95 ? 6.993 7.500 -3.815 1.00 94.38 95 THR A C 1
ATOM 775 O O . THR A 1 95 ? 8.158 7.828 -3.599 1.00 94.38 95 THR A O 1
ATOM 778 N N . GLN A 1 96 ? 6.246 6.871 -2.909 1.00 94.56 96 GLN A N 1
ATOM 779 C CA . GLN A 1 96 ? 6.788 6.271 -1.691 1.00 94.56 96 GLN A CA 1
ATOM 780 C C . GLN A 1 96 ? 6.365 4.817 -1.586 1.00 94.56 96 GLN A C 1
ATOM 782 O O . GLN A 1 96 ? 5.238 4.464 -1.927 1.00 94.56 96 GLN A O 1
ATOM 787 N N . TRP A 1 97 ? 7.270 3.984 -1.089 1.00 95.00 97 TRP A N 1
ATOM 788 C CA . TRP A 1 97 ? 7.099 2.540 -1.039 1.00 95.00 97 TRP A CA 1
ATOM 789 C C . TRP A 1 97 ? 7.305 2.049 0.387 1.00 95.00 97 TRP A C 1
ATOM 791 O O . TRP A 1 97 ? 8.270 2.433 1.050 1.00 95.00 97 TRP A O 1
ATOM 801 N N . TRP A 1 98 ? 6.419 1.176 0.851 1.00 94.56 98 TRP A N 1
ATOM 802 C CA . TRP A 1 98 ? 6.437 0.631 2.201 1.00 94.56 98 TRP A CA 1
ATOM 803 C C . TRP A 1 98 ? 6.325 -0.886 2.158 1.00 94.56 98 TRP A C 1
ATOM 805 O O . TRP A 1 98 ? 5.377 -1.443 1.608 1.00 94.56 98 TRP A O 1
ATOM 815 N N . SER A 1 99 ? 7.296 -1.561 2.767 1.00 93.56 99 SER A N 1
ATOM 816 C CA . SER A 1 99 ? 7.276 -3.022 2.896 1.00 93.56 99 SER A CA 1
ATOM 817 C C . SER A 1 99 ? 6.120 -3.506 3.779 1.00 93.56 99 SER A C 1
ATOM 819 O O . SER A 1 99 ? 5.531 -2.741 4.543 1.00 93.56 99 SER A O 1
ATOM 821 N N . ARG A 1 100 ? 5.893 -4.824 3.800 1.00 91.38 100 ARG A N 1
ATOM 822 C CA . ARG A 1 100 ? 4.942 -5.515 4.695 1.00 91.38 100 ARG A CA 1
ATOM 823 C C . ARG A 1 100 ? 4.961 -5.067 6.165 1.00 91.38 100 ARG A C 1
ATOM 825 O O . ARG A 1 100 ? 3.933 -5.139 6.835 1.00 91.38 100 ARG A O 1
ATOM 832 N N . ASN A 1 101 ? 6.130 -4.681 6.678 1.00 89.81 101 ASN A N 1
ATOM 833 C CA . ASN A 1 101 ? 6.328 -4.265 8.069 1.00 89.81 101 ASN A CA 1
ATOM 834 C C . ASN A 1 101 ? 6.501 -2.742 8.202 1.00 89.81 101 ASN A C 1
ATOM 836 O O . ASN A 1 101 ? 7.141 -2.286 9.148 1.00 89.81 101 ASN A O 1
ATOM 840 N N . ASN A 1 102 ? 5.981 -1.968 7.246 1.00 90.19 102 ASN A N 1
ATOM 841 C CA . ASN A 1 102 ? 6.007 -0.505 7.218 1.00 90.19 102 ASN A CA 1
ATOM 842 C C . ASN A 1 102 ? 7.419 0.102 7.243 1.00 90.19 102 ASN A C 1
ATOM 844 O O . ASN A 1 102 ? 7.611 1.236 7.674 1.00 90.19 102 ASN A O 1
ATOM 848 N N . LYS A 1 103 ? 8.431 -0.636 6.769 1.00 91.75 103 LYS A N 1
ATOM 849 C CA . LYS A 1 103 ? 9.749 -0.045 6.497 1.00 91.75 103 LYS A CA 1
ATOM 850 C C . LYS A 1 103 ? 9.687 0.716 5.183 1.00 91.75 103 LYS A C 1
ATOM 852 O O . LYS A 1 103 ? 9.228 0.141 4.194 1.00 91.75 103 LYS A O 1
ATOM 857 N N . ASN A 1 104 ? 10.179 1.952 5.188 1.00 93.38 104 ASN A N 1
ATOM 858 C CA . ASN A 1 104 ? 10.304 2.763 3.986 1.00 93.38 104 ASN A CA 1
ATOM 859 C C . ASN A 1 104 ? 11.306 2.102 3.022 1.00 93.38 104 ASN A C 1
ATOM 861 O O . ASN A 1 104 ? 12.494 1.989 3.319 1.00 93.38 104 ASN A O 1
ATOM 865 N N . ALA A 1 105 ? 10.782 1.640 1.891 1.00 93.81 105 ALA A N 1
ATOM 866 C CA . ALA A 1 105 ? 11.473 0.952 0.807 1.00 93.81 105 ALA A CA 1
ATOM 867 C C . ALA A 1 105 ? 11.669 1.860 -0.421 1.00 93.81 105 ALA A C 1
ATOM 869 O O . ALA A 1 105 ? 12.090 1.401 -1.482 1.00 93.81 105 ALA A O 1
ATOM 870 N N . THR A 1 106 ? 11.373 3.157 -0.297 1.00 93.44 106 THR A N 1
ATOM 871 C CA . THR A 1 106 ? 11.476 4.121 -1.404 1.00 93.44 106 THR A CA 1
ATOM 872 C C . THR A 1 106 ? 12.900 4.189 -1.949 1.00 93.44 106 THR A C 1
ATOM 874 O O . THR A 1 106 ? 13.082 4.244 -3.158 1.00 93.44 106 THR A O 1
ATOM 877 N N . GLY A 1 107 ? 13.917 4.076 -1.090 1.00 92.81 107 GLY A N 1
ATOM 878 C CA . GLY A 1 107 ? 15.318 4.028 -1.525 1.00 92.81 107 GLY A CA 1
ATOM 879 C C . GLY A 1 107 ? 15.726 2.739 -2.252 1.00 92.81 107 GLY A C 1
ATOM 880 O O . GLY A 1 107 ? 16.809 2.693 -2.818 1.00 92.81 107 GLY A O 1
ATOM 881 N N . TRP A 1 108 ? 14.902 1.686 -2.231 1.00 90.88 108 TRP A N 1
ATOM 882 C CA . TRP A 1 108 ? 15.205 0.418 -2.908 1.00 90.88 108 TRP A CA 1
ATOM 883 C C . TRP A 1 108 ? 14.660 0.386 -4.336 1.00 90.88 108 TRP A C 1
ATOM 885 O O . TRP A 1 108 ? 15.321 -0.132 -5.231 1.00 90.88 108 TRP A O 1
ATOM 895 N N . TYR A 1 109 ? 13.459 0.937 -4.542 1.00 84.69 109 TYR A N 1
ATOM 896 C CA . TYR A 1 109 ? 12.731 0.831 -5.814 1.00 84.69 109 TYR A CA 1
ATOM 897 C C . TYR A 1 109 ? 12.236 2.170 -6.363 1.00 84.69 109 TYR A C 1
ATOM 899 O O . TYR A 1 109 ? 11.991 2.278 -7.561 1.00 84.69 109 TYR A O 1
ATOM 907 N N . GLY A 1 110 ? 12.066 3.183 -5.514 1.00 84.94 110 GLY A N 1
ATOM 908 C CA . GLY A 1 110 ? 11.320 4.398 -5.836 1.00 84.94 110 GLY A CA 1
ATOM 909 C C . GLY A 1 110 ? 11.904 5.179 -7.000 1.00 84.94 110 GLY A C 1
ATOM 910 O O . GLY A 1 110 ? 11.179 5.482 -7.940 1.00 84.94 110 GLY A O 1
ATOM 911 N N . GLU A 1 111 ? 13.212 5.426 -6.990 1.00 85.00 111 GLU A N 1
ATOM 912 C CA . GLU A 1 111 ? 13.875 6.186 -8.056 1.00 85.00 111 GLU A CA 1
ATOM 913 C C . GLU A 1 111 ? 13.746 5.493 -9.423 1.00 85.00 111 GLU A C 1
ATOM 915 O O . GLU A 1 111 ? 13.343 6.113 -10.408 1.00 85.00 111 GLU A O 1
ATOM 920 N N . ALA A 1 112 ? 13.993 4.181 -9.476 1.00 87.56 112 ALA A N 1
ATOM 921 C CA . ALA A 1 112 ? 13.903 3.404 -10.710 1.00 87.56 112 ALA A CA 1
ATOM 922 C C . ALA A 1 112 ? 12.453 3.222 -11.202 1.00 87.56 112 ALA A C 1
ATOM 924 O O . ALA A 1 112 ? 12.201 3.192 -12.409 1.00 87.56 112 ALA A O 1
ATOM 925 N N . MET A 1 113 ? 11.489 3.102 -10.283 1.00 90.50 113 MET A N 1
ATOM 926 C CA . MET A 1 113 ? 10.091 2.811 -10.610 1.00 90.50 113 MET A CA 1
ATOM 927 C C . MET A 1 113 ? 9.252 4.060 -10.874 1.00 90.50 113 MET A C 1
ATOM 929 O O . MET A 1 113 ? 8.293 3.980 -11.638 1.00 90.50 113 MET A O 1
ATOM 933 N N . GLN A 1 114 ? 9.596 5.216 -10.302 1.00 90.25 114 GLN A N 1
ATOM 934 C CA . GLN A 1 114 ? 8.839 6.462 -10.449 1.00 90.25 114 GLN A CA 1
ATOM 935 C C . GLN A 1 114 ? 8.496 6.831 -11.907 1.00 90.25 114 GLN A C 1
ATOM 937 O O . GLN A 1 114 ? 7.319 7.093 -12.175 1.00 90.25 114 GLN A O 1
ATOM 942 N N . PRO A 1 115 ? 9.428 6.818 -12.884 1.00 91.00 115 PRO A N 1
ATOM 943 C CA . PRO A 1 115 ? 9.073 7.126 -14.272 1.00 91.00 115 PRO A CA 1
ATOM 944 C C . PRO A 1 115 ? 8.140 6.078 -14.898 1.00 91.00 115 PRO A C 1
ATOM 946 O O . PRO A 1 115 ? 7.316 6.419 -15.746 1.00 91.00 115 PRO A O 1
ATOM 949 N N . ILE A 1 116 ? 8.239 4.811 -14.485 1.00 92.75 116 ILE A N 1
ATOM 950 C CA . ILE A 1 116 ? 7.377 3.726 -14.971 1.00 92.75 116 ILE A CA 1
ATOM 951 C C . ILE A 1 116 ? 5.967 3.897 -14.399 1.00 92.75 116 ILE A C 1
ATOM 953 O O . ILE A 1 116 ? 4.998 3.920 -15.154 1.00 92.75 116 ILE A O 1
ATOM 957 N N . VAL A 1 117 ? 5.854 4.094 -13.083 1.00 93.50 117 VAL A N 1
ATOM 958 C CA . VAL A 1 117 ? 4.580 4.334 -12.393 1.00 93.50 117 VAL A CA 1
ATOM 959 C C . VAL A 1 117 ? 3.881 5.558 -12.972 1.00 93.50 117 VAL A C 1
ATOM 961 O O . VAL A 1 117 ? 2.713 5.466 -13.338 1.00 93.50 117 VAL A O 1
ATOM 964 N N . GLY A 1 118 ? 4.601 6.667 -13.153 1.00 92.31 118 GLY A N 1
ATOM 965 C CA . GLY A 1 118 ? 4.048 7.898 -13.718 1.00 92.31 118 GLY A CA 1
ATOM 966 C C . GLY A 1 118 ? 3.439 7.739 -15.113 1.00 92.31 118 GLY A C 1
ATOM 967 O O . GLY A 1 118 ? 2.483 8.436 -15.447 1.00 92.31 118 GLY A O 1
ATOM 968 N N . ARG A 1 119 ? 3.961 6.801 -15.918 1.00 93.69 119 ARG A N 1
ATOM 969 C CA . ARG A 1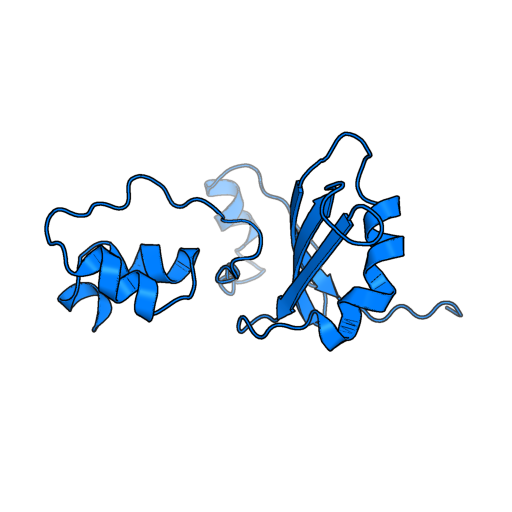 119 ? 3.416 6.451 -17.240 1.00 93.69 119 ARG A CA 1
ATOM 970 C C . ARG A 1 119 ? 2.218 5.506 -17.168 1.00 93.69 119 ARG A C 1
ATOM 972 O O . ARG A 1 119 ? 1.372 5.551 -18.056 1.00 93.69 119 ARG A O 1
ATOM 979 N N . CYS A 1 120 ? 2.177 4.628 -16.169 1.00 94.94 120 CYS A N 1
ATOM 980 C CA . CYS A 1 120 ? 1.111 3.641 -15.995 1.00 94.94 120 CYS A CA 1
ATOM 981 C C . CYS A 1 120 ? -0.126 4.224 -15.298 1.00 94.94 120 CYS A C 1
ATOM 983 O O . CYS A 1 120 ? -1.244 3.793 -15.574 1.00 94.94 120 CYS A O 1
ATOM 985 N N . VAL A 1 121 ? 0.059 5.190 -14.395 1.00 94.94 121 VAL A N 1
ATOM 986 C CA . VAL A 1 121 ? -1.043 5.861 -13.700 1.00 94.94 121 VAL A CA 1
ATOM 987 C C . VAL A 1 121 ? -1.741 6.828 -14.668 1.00 94.94 121 VAL A C 1
ATOM 989 O O . VAL A 1 121 ? -1.075 7.702 -15.232 1.00 94.94 121 VAL A O 1
ATOM 992 N N . PRO A 1 122 ? -3.073 6.726 -14.859 1.00 95.75 122 PRO A N 1
ATOM 993 C CA . PRO A 1 122 ? -3.805 7.621 -15.749 1.00 95.75 122 PRO A CA 1
ATOM 994 C C . PRO A 1 122 ? -3.565 9.104 -15.435 1.00 95.75 122 PRO A C 1
ATOM 996 O O . PRO A 1 122 ? -3.453 9.507 -14.276 1.00 95.75 122 PRO A O 1
ATOM 999 N N . LEU A 1 123 ? -3.535 9.950 -16.469 1.00 93.75 123 LEU A N 1
ATOM 1000 C CA . LEU A 1 123 ? -3.295 11.391 -16.301 1.00 93.75 123 LEU A CA 1
ATOM 1001 C C . LEU A 1 123 ? -4.382 12.101 -15.475 1.00 93.75 123 LEU A C 1
ATOM 1003 O O . LEU A 1 123 ? -4.111 13.136 -14.879 1.00 93.75 123 LEU A O 1
ATOM 1007 N N . SER A 1 124 ? -5.588 11.533 -15.405 1.00 95.31 124 SER A N 1
ATOM 1008 C CA . SER A 1 124 ? -6.695 12.041 -14.587 1.00 95.31 124 SER A CA 1
ATOM 1009 C C . SER A 1 124 ? -6.562 11.733 -13.091 1.00 95.31 124 SER A C 1
ATOM 1011 O O . SER A 1 124 ? -7.391 12.186 -12.310 1.00 95.31 124 SER A O 1
ATOM 1013 N N . VAL A 1 125 ? -5.580 10.922 -12.688 1.00 95.94 125 VAL A N 1
ATOM 1014 C CA . VAL A 1 125 ? -5.345 10.560 -11.286 1.00 95.94 125 VAL A CA 1
ATOM 1015 C C . VAL A 1 125 ? -4.249 11.458 -10.723 1.00 95.94 125 VAL A C 1
ATOM 1017 O O . VAL A 1 125 ? -3.110 11.411 -11.191 1.00 95.94 125 VAL A O 1
ATOM 1020 N N . GLU A 1 126 ? -4.601 12.271 -9.728 1.00 95.12 126 GLU A N 1
ATOM 1021 C CA . GLU A 1 126 ? -3.662 13.136 -9.002 1.00 95.12 126 GLU A CA 1
ATOM 1022 C C . GLU A 1 126 ? -2.901 12.360 -7.927 1.00 95.12 126 GLU A C 1
ATOM 1024 O O . GLU A 1 126 ? -1.688 12.496 -7.819 1.00 95.12 126 GLU A O 1
ATOM 1029 N N . SER A 1 127 ? -3.579 11.490 -7.177 1.00 95.56 127 SER A N 1
ATOM 1030 C CA . SER A 1 127 ? -2.955 10.652 -6.155 1.00 95.56 127 SER A CA 1
ATOM 1031 C C . SER A 1 127 ? -3.619 9.282 -6.052 1.00 95.56 127 SER A C 1
ATOM 1033 O O . SER A 1 127 ? -4.796 9.108 -6.375 1.00 95.56 127 SER A O 1
ATOM 1035 N N . VAL A 1 128 ? -2.843 8.277 -5.641 1.00 95.38 128 VAL A N 1
ATOM 1036 C CA . VAL A 1 128 ? -3.339 6.911 -5.428 1.00 95.38 128 VAL A CA 1
ATOM 1037 C C . VAL A 1 128 ? -2.478 6.160 -4.415 1.00 95.38 128 VAL A C 1
ATOM 1039 O O . VAL A 1 128 ? -1.268 6.368 -4.328 1.00 95.38 128 VAL A O 1
ATOM 1042 N N . VAL A 1 129 ? -3.110 5.253 -3.669 1.00 94.31 129 VAL A N 1
ATOM 1043 C CA . VAL A 1 129 ? -2.444 4.274 -2.805 1.00 94.31 129 VAL A CA 1
ATOM 1044 C C . VAL A 1 129 ? -2.755 2.876 -3.332 1.00 94.31 129 VAL A C 1
ATOM 1046 O O . VAL A 1 129 ? -3.924 2.532 -3.506 1.00 94.31 129 VAL A O 1
ATOM 1049 N N . LEU A 1 130 ? -1.720 2.081 -3.599 1.00 94.12 130 LEU A N 1
ATOM 1050 C CA . LEU A 1 130 ? -1.823 0.722 -4.134 1.00 94.12 130 LEU A CA 1
ATOM 1051 C C . LEU A 1 130 ? -1.146 -0.272 -3.185 1.00 94.12 130 LEU A C 1
ATOM 1053 O O . LEU A 1 130 ? -0.015 -0.048 -2.770 1.00 94.12 130 LEU A O 1
ATOM 1057 N N . ASP A 1 131 ? -1.820 -1.379 -2.877 1.00 94.56 131 ASP A N 1
ATOM 1058 C CA . ASP A 1 131 ? -1.271 -2.533 -2.146 1.00 94.56 131 ASP A CA 1
ATOM 1059 C C . ASP A 1 131 ? -1.131 -3.690 -3.136 1.00 94.56 131 ASP A C 1
ATOM 1061 O O . ASP A 1 131 ? -2.103 -4.057 -3.800 1.00 94.56 131 ASP A O 1
ATOM 1065 N N . GLY A 1 132 ? 0.073 -4.235 -3.273 1.00 94.50 132 GLY A N 1
ATOM 1066 C CA . GLY A 1 132 ? 0.348 -5.290 -4.239 1.00 94.50 132 GLY A CA 1
ATOM 1067 C C . GLY A 1 132 ? 1.631 -6.051 -3.944 1.00 94.50 132 GLY A C 1
ATOM 1068 O O . GLY A 1 132 ? 2.281 -5.843 -2.920 1.00 94.50 132 GLY A O 1
ATOM 1069 N N . GLU A 1 133 ? 1.992 -6.936 -4.869 1.00 95.69 133 GLU A N 1
ATOM 1070 C CA . GLU A 1 133 ? 3.183 -7.775 -4.770 1.00 95.69 133 GLU A CA 1
ATOM 1071 C C . GLU A 1 133 ? 4.196 -7.362 -5.843 1.00 95.69 133 GLU A C 1
ATOM 1073 O O . GLU A 1 133 ? 3.892 -7.382 -7.038 1.00 95.69 133 GLU A O 1
ATOM 1078 N N . LEU A 1 134 ? 5.404 -6.990 -5.425 1.00 93.81 134 LEU A N 1
ATOM 1079 C CA . LEU A 1 134 ? 6.515 -6.760 -6.336 1.00 93.81 134 LEU A CA 1
ATOM 1080 C C . LEU A 1 134 ? 7.124 -8.106 -6.736 1.00 93.81 134 LEU A C 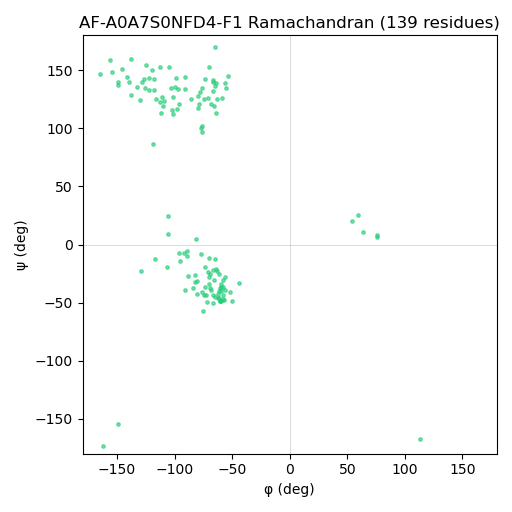1
ATOM 1082 O O . LEU A 1 134 ? 7.487 -8.916 -5.882 1.00 93.81 134 LEU A O 1
ATOM 1086 N N . LEU A 1 135 ? 7.254 -8.320 -8.042 1.00 93.94 135 LEU A N 1
ATOM 1087 C CA . LEU A 1 135 ? 7.785 -9.544 -8.629 1.00 93.94 135 LEU A CA 1
ATOM 1088 C C . LEU A 1 135 ? 9.026 -9.252 -9.463 1.00 93.94 135 LEU A C 1
ATOM 1090 O O . LEU A 1 135 ? 9.148 -8.191 -10.078 1.00 93.94 135 LEU A O 1
ATOM 1094 N N . VAL A 1 136 ? 9.922 -10.234 -9.523 1.00 91.69 136 VAL A N 1
ATOM 1095 C CA . VAL A 1 136 ? 10.997 -10.258 -10.514 1.00 91.69 136 VAL A CA 1
ATOM 1096 C C . VAL A 1 136 ? 10.442 -10.901 -11.778 1.00 91.69 136 VAL A C 1
ATOM 1098 O O . VAL A 1 136 ? 9.899 -12.002 -11.730 1.00 91.69 136 VAL A O 1
ATOM 1101 N N . PHE A 1 137 ? 10.562 -10.193 -12.896 1.00 89.75 137 PHE A N 1
ATOM 1102 C CA . PHE A 1 137 ? 10.101 -10.656 -14.198 1.00 89.75 137 PHE A CA 1
ATOM 1103 C C . PHE A 1 137 ? 11.308 -10.955 -15.088 1.00 89.75 137 PHE A C 1
ATOM 1105 O O . PHE A 1 137 ? 12.110 -10.056 -15.354 1.00 89.75 137 PHE A O 1
ATOM 1112 N N . ASP A 1 138 ? 11.429 -12.208 -15.523 1.00 92.62 138 ASP A N 1
ATOM 1113 C CA . ASP A 1 138 ? 12.367 -12.601 -16.573 1.00 92.62 138 ASP A CA 1
ATOM 1114 C C . ASP A 1 138 ? 11.801 -12.165 -17.931 1.00 92.62 138 ASP A C 1
ATOM 1116 O O . ASP A 1 138 ? 10.609 -12.305 -18.181 1.00 92.62 138 ASP A O 1
ATOM 1120 N N . ARG A 1 139 ? 12.644 -11.575 -18.779 1.00 89.44 139 ARG A N 1
ATOM 1121 C CA . ARG A 1 139 ? 12.255 -11.118 -20.121 1.00 89.44 139 ARG A CA 1
ATOM 1122 C C . ARG A 1 139 ? 12.571 -12.136 -21.212 1.00 89.44 139 ARG A C 1
ATOM 1124 O O . ARG A 1 139 ? 12.094 -11.955 -22.331 1.00 89.44 139 ARG A O 1
ATOM 1131 N N . ASP A 1 140 ? 13.386 -13.141 -20.901 1.00 89.88 140 ASP A N 1
ATOM 1132 C CA . ASP A 1 140 ? 13.918 -14.101 -21.869 1.00 89.88 140 ASP A CA 1
ATOM 1133 C C . ASP A 1 140 ? 13.095 -15.400 -21.937 1.00 89.88 140 ASP A C 1
ATOM 1135 O O . ASP A 1 140 ? 13.325 -16.233 -22.818 1.00 89.88 140 ASP A O 1
ATOM 1139 N N . THR A 1 141 ? 12.117 -15.562 -21.042 1.00 54.03 141 THR A N 1
ATOM 1140 C CA . THR A 1 141 ? 11.082 -16.608 -21.089 1.00 54.03 141 THR A CA 1
ATOM 1141 C C . THR A 1 141 ? 9.681 -16.018 -21.116 1.00 54.03 141 THR A C 1
ATOM 1143 O O . THR A 1 141 ? 8.797 -16.697 -21.687 1.00 54.03 141 THR A O 1
#

InterPro domains:
  IPR012310 DNA ligase, ATP-dependent, central [PF01068] (47-141)
  IPR016059 DNA ligase, ATP-dependent, conserved site [PS00697] (71-79)
  IPR029710 DNA ligase 4 [PTHR45997] (2-141)
  IPR036599 DNA ligase, ATP-dependent, N-terminal domain superfamily [G3DSA:1.10.3260.10] (1-39)

Mean predicted aligned error: 5.81 Å

Radius of gyration: 18.85 Å; Cα contacts (8 Å, |Δi|>4): 164; chains: 1; bounding box: 38×49×50 Å